Protein AF-A0A3B6VJL3-F1 (afdb_monomer_lite)

pLDDT: mean 84.22, std 11.65, range [39.91, 95.81]

Secondary structure (DSSP, 8-state):
---EEEETTEEEEGGGEEEEEEETTTTEEEEEETTT-SPEEEE-SSHHHHHHHHHHHHHHHHHHHHHH--

Structure (mmCIF, N/CA/C/O backbone):
data_AF-A0A3B6VJL3-F1
#
_entry.id   AF-A0A3B6VJL3-F1
#
loop_
_atom_site.group_PDB
_atom_site.id
_atom_site.type_symbol
_atom_site.label_atom_id
_atom_site.label_alt_id
_atom_site.label_comp_id
_atom_site.label_asym_id
_atom_site.label_entity_id
_atom_site.label_seq_id
_atom_site.pdbx_PDB_ins_code
_atom_site.Cartn_x
_atom_site.Cartn_y
_atom_site.Cartn_z
_atom_site.occupancy
_atom_site.B_iso_or_equiv
_atom_site.auth_seq_id
_atom_site.auth_comp_id
_atom_site.auth_asym_id
_atom_site.auth_atom_id
_atom_site.pdbx_PDB_model_num
ATOM 1 N N . MET A 1 1 ? -3.273 -2.973 -21.033 1.00 39.91 1 MET A N 1
ATOM 2 C CA . MET A 1 1 ? -4.041 -2.344 -19.934 1.00 39.91 1 MET A CA 1
ATOM 3 C C . MET A 1 1 ? -3.071 -2.041 -18.807 1.00 39.91 1 MET A C 1
ATOM 5 O O . MET A 1 1 ? -2.353 -2.964 -18.434 1.00 39.91 1 MET A O 1
ATOM 9 N N . PRO A 1 2 ? -2.992 -0.798 -18.306 1.00 51.16 2 PRO A N 1
ATOM 10 C CA . PRO A 1 2 ? -2.142 -0.489 -17.160 1.00 51.16 2 PRO A CA 1
ATOM 11 C C . PRO A 1 2 ? -2.567 -1.350 -15.962 1.00 51.16 2 PRO A C 1
ATOM 13 O O . PRO A 1 2 ? -3.746 -1.378 -15.603 1.00 51.16 2 PRO A O 1
ATOM 16 N N . LYS A 1 3 ? -1.622 -2.090 -15.372 1.00 68.12 3 LYS A N 1
ATOM 17 C CA . LYS A 1 3 ? -1.853 -2.879 -14.154 1.00 68.12 3 LYS A CA 1
ATOM 18 C C . LYS A 1 3 ? -1.763 -1.930 -12.963 1.00 68.12 3 LYS A C 1
ATOM 20 O O . LYS A 1 3 ? -0.705 -1.739 -12.370 1.00 68.12 3 LYS A O 1
ATOM 25 N N . GLY A 1 4 ? -2.878 -1.263 -12.682 1.00 75.31 4 GLY A N 1
ATOM 26 C CA . GLY A 1 4 ? -2.978 -0.265 -11.624 1.00 75.31 4 GLY A CA 1
ATOM 27 C C . GLY A 1 4 ? -3.738 -0.753 -10.394 1.00 75.31 4 GLY A C 1
ATOM 28 O O . GLY A 1 4 ? -4.612 -1.611 -10.497 1.00 75.31 4 GLY A O 1
ATOM 29 N N . ILE A 1 5 ? -3.443 -0.166 -9.235 1.00 82.94 5 ILE A N 1
ATOM 30 C CA . ILE A 1 5 ? -4.233 -0.322 -8.004 1.00 82.94 5 ILE A CA 1
ATOM 31 C C . ILE A 1 5 ? -4.805 1.031 -7.634 1.00 82.94 5 ILE A C 1
ATOM 33 O O . ILE A 1 5 ? -4.068 2.008 -7.539 1.00 82.94 5 ILE A O 1
ATOM 37 N N . LEU A 1 6 ? -6.112 1.076 -7.398 1.00 84.31 6 LEU A N 1
ATOM 38 C CA . LEU A 1 6 ? -6.776 2.254 -6.864 1.00 84.31 6 LEU A CA 1
ATOM 39 C C . LEU A 1 6 ? -6.846 2.148 -5.336 1.00 84.31 6 LEU A C 1
ATOM 41 O O . LEU A 1 6 ? -7.469 1.229 -4.806 1.00 84.31 6 LEU A O 1
ATOM 45 N N . ILE A 1 7 ? -6.217 3.087 -4.629 1.00 85.12 7 ILE A N 1
ATOM 46 C CA . ILE A 1 7 ? -6.251 3.181 -3.163 1.00 85.12 7 ILE A CA 1
ATOM 47 C C . ILE A 1 7 ? -6.641 4.608 -2.790 1.00 85.12 7 ILE A C 1
ATOM 49 O O . ILE A 1 7 ? -5.912 5.534 -3.121 1.00 85.12 7 ILE A O 1
ATOM 53 N N . ASN A 1 8 ? -7.765 4.802 -2.094 1.00 80.81 8 ASN A N 1
ATOM 54 C CA . ASN A 1 8 ? -8.253 6.128 -1.676 1.00 80.81 8 ASN A CA 1
ATOM 55 C C . ASN A 1 8 ? -8.228 7.174 -2.813 1.00 80.81 8 ASN A C 1
ATOM 57 O O . ASN A 1 8 ? -7.737 8.283 -2.634 1.00 80.81 8 ASN A O 1
ATOM 61 N N . ASN A 1 9 ? -8.739 6.801 -3.991 1.00 81.50 9 ASN A N 1
ATOM 62 C CA . ASN A 1 9 ? -8.737 7.604 -5.225 1.00 81.50 9 ASN A CA 1
ATOM 63 C C . ASN A 1 9 ? -7.348 7.903 -5.827 1.00 81.50 9 ASN A C 1
ATOM 65 O O . ASN A 1 9 ? -7.258 8.626 -6.816 1.00 81.50 9 ASN A O 1
ATOM 69 N N . CYS A 1 10 ? -6.272 7.314 -5.302 1.00 81.06 10 CYS A N 1
ATOM 70 C CA . CYS A 1 10 ? -4.948 7.339 -5.917 1.00 81.06 10 CYS A CA 1
ATOM 71 C C . CYS A 1 10 ? -4.762 6.101 -6.799 1.00 81.06 10 CYS A C 1
ATOM 73 O O . CYS A 1 10 ? -4.749 4.975 -6.296 1.00 81.06 10 CYS A O 1
ATOM 75 N N . LEU A 1 11 ? -4.618 6.304 -8.111 1.00 84.56 11 LEU A N 1
ATOM 76 C CA . LEU A 1 11 ? -4.272 5.238 -9.047 1.00 84.56 11 LEU A CA 1
ATOM 77 C C . LEU A 1 11 ? -2.751 5.058 -9.072 1.00 84.56 11 LEU A C 1
ATOM 79 O O . LEU A 1 11 ? -2.017 5.967 -9.449 1.00 84.56 11 LEU A O 1
ATOM 83 N N . ILE A 1 12 ? -2.286 3.878 -8.680 1.00 83.81 12 ILE A N 1
ATOM 84 C CA . ILE A 1 12 ? -0.867 3.528 -8.618 1.00 83.81 12 ILE A CA 1
ATOM 85 C C . ILE A 1 12 ? -0.568 2.542 -9.741 1.00 83.81 12 ILE A C 1
ATOM 87 O O . ILE A 1 12 ? -1.127 1.447 -9.745 1.00 83.81 12 ILE A O 1
ATOM 91 N N . ASN A 1 13 ? 0.326 2.895 -10.664 1.00 84.06 13 ASN A N 1
ATOM 92 C CA . ASN A 1 13 ? 0.838 1.954 -11.660 1.00 84.06 13 ASN A CA 1
ATOM 93 C C . ASN A 1 13 ? 1.910 1.059 -11.019 1.00 84.06 13 ASN A C 1
ATOM 95 O O . ASN A 1 13 ? 2.973 1.553 -10.647 1.00 84.06 13 ASN A O 1
ATOM 99 N N . ILE A 1 14 ? 1.624 -0.240 -10.882 1.00 80.81 14 ILE A N 1
ATOM 100 C CA . ILE A 1 14 ? 2.494 -1.198 -10.180 1.00 80.81 14 ILE A CA 1
ATOM 101 C C . ILE A 1 14 ? 3.831 -1.374 -10.907 1.00 80.81 14 ILE A C 1
ATOM 103 O O . ILE A 1 14 ? 4.872 -1.461 -10.258 1.00 80.81 14 ILE A O 1
ATOM 107 N N . ASP A 1 15 ? 3.806 -1.387 -12.241 1.00 80.62 15 ASP A N 1
ATOM 108 C CA . ASP A 1 15 ? 4.990 -1.648 -13.068 1.00 80.62 15 ASP A CA 1
ATOM 109 C C . ASP A 1 15 ? 6.044 -0.535 -12.920 1.00 80.62 15 ASP A C 1
ATOM 111 O O . ASP A 1 15 ? 7.225 -0.730 -13.202 1.00 80.62 15 ASP A O 1
ATOM 115 N N . HIS A 1 16 ? 5.610 0.647 -12.476 1.00 83.25 16 HIS A N 1
ATOM 116 C CA . HIS A 1 16 ? 6.432 1.850 -12.391 1.00 83.25 16 HIS A CA 1
ATOM 117 C C . HIS A 1 16 ? 6.772 2.210 -10.941 1.00 83.25 16 HIS A C 1
ATOM 119 O O . HIS A 1 16 ? 7.320 3.282 -10.690 1.00 83.25 16 HIS A O 1
ATOM 125 N N . ILE A 1 17 ? 6.459 1.351 -9.965 1.00 85.88 17 ILE A N 1
ATOM 126 C CA . ILE A 1 17 ? 6.857 1.571 -8.572 1.00 85.88 17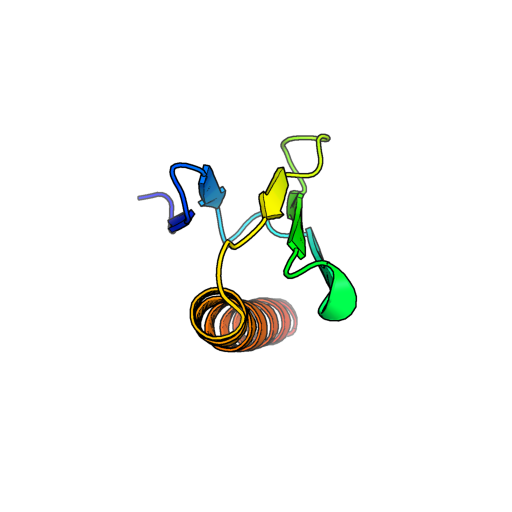 ILE A CA 1
ATOM 127 C C . ILE A 1 17 ? 8.377 1.416 -8.458 1.00 85.88 17 ILE A C 1
ATOM 129 O O . ILE A 1 17 ? 8.925 0.347 -8.720 1.00 85.88 17 ILE A O 1
ATOM 133 N N . ALA A 1 18 ? 9.049 2.475 -8.010 1.00 86.31 18 ALA A N 1
ATOM 134 C CA . ALA A 1 18 ? 10.464 2.439 -7.658 1.00 86.31 18 ALA A CA 1
ATOM 135 C C . ALA A 1 18 ? 10.646 2.040 -6.189 1.00 86.31 18 ALA A C 1
ATOM 137 O O . ALA A 1 18 ? 11.404 1.129 -5.867 1.00 86.31 18 ALA A O 1
ATOM 138 N N . ILE A 1 19 ? 9.946 2.739 -5.288 1.00 87.88 19 ILE A N 1
ATOM 139 C CA . ILE A 1 19 ? 10.116 2.610 -3.837 1.00 87.88 19 ILE A CA 1
ATOM 140 C C . ILE A 1 19 ? 8.753 2.722 -3.154 1.00 87.88 19 ILE A C 1
ATOM 142 O O . ILE A 1 19 ? 7.934 3.573 -3.509 1.00 87.88 19 ILE A O 1
ATOM 146 N N . ILE A 1 20 ? 8.539 1.902 -2.123 1.00 90.94 20 ILE A N 1
ATOM 147 C CA . ILE A 1 20 ? 7.425 2.041 -1.180 1.00 90.94 20 ILE A CA 1
ATOM 148 C C . ILE A 1 20 ? 7.994 2.255 0.222 1.00 90.94 20 ILE A C 1
ATOM 150 O O . ILE A 1 20 ? 8.782 1.448 0.710 1.00 90.94 20 ILE A O 1
ATOM 154 N N . HIS A 1 21 ? 7.574 3.330 0.881 1.00 92.50 21 HIS A N 1
ATOM 155 C CA . HIS A 1 21 ? 7.956 3.656 2.248 1.00 92.50 21 HIS A CA 1
ATOM 156 C C . HIS A 1 21 ? 6.737 3.574 3.174 1.00 92.50 21 HIS A C 1
ATOM 158 O O . HIS A 1 21 ? 5.721 4.239 2.959 1.00 92.50 21 HIS A O 1
ATOM 164 N N . PHE A 1 22 ? 6.845 2.748 4.214 1.00 94.06 22 PHE A N 1
ATOM 165 C CA . PHE A 1 22 ? 5.769 2.464 5.161 1.00 94.06 22 PHE A CA 1
ATOM 166 C C . PHE A 1 22 ? 6.008 3.215 6.477 1.00 94.06 22 PHE A C 1
ATOM 168 O O . PHE A 1 22 ? 7.010 2.982 7.147 1.00 94.06 22 PHE A O 1
ATOM 175 N N . GLN A 1 23 ? 5.087 4.104 6.857 1.00 94.94 23 GLN A N 1
ATOM 176 C CA . GLN A 1 23 ? 5.130 4.877 8.102 1.00 94.94 23 GLN A CA 1
ATOM 177 C C . GLN A 1 23 ? 3.975 4.447 9.012 1.00 94.94 23 GLN A C 1
ATOM 179 O O . GLN A 1 23 ? 2.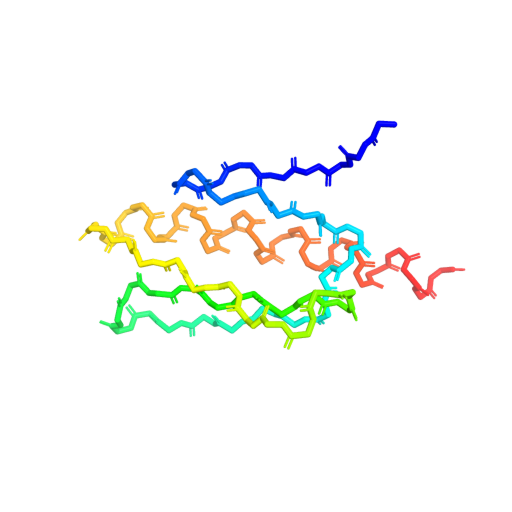908 5.070 9.018 1.00 94.94 23 GLN A O 1
ATOM 184 N N . GLU A 1 24 ? 4.181 3.370 9.775 1.00 92.62 24 GLU A N 1
ATOM 185 C CA . GLU A 1 24 ? 3.126 2.751 10.594 1.00 92.62 24 GLU A CA 1
ATOM 186 C C . GLU A 1 24 ? 2.566 3.700 11.659 1.00 92.62 24 GLU A C 1
ATOM 188 O O . GLU A 1 24 ? 1.348 3.823 11.776 1.00 92.62 24 GLU A O 1
ATOM 193 N N . GLU A 1 25 ? 3.426 4.440 12.364 1.00 93.00 25 GLU A N 1
ATOM 194 C CA . GLU A 1 25 ? 3.011 5.400 13.401 1.00 93.00 25 GLU A CA 1
ATOM 195 C C . GLU A 1 25 ? 2.039 6.458 12.866 1.00 93.00 25 GLU A C 1
ATOM 197 O O . GLU A 1 25 ? 1.098 6.871 13.542 1.00 93.00 25 GLU A O 1
ATOM 202 N N . LYS A 1 26 ? 2.239 6.866 11.608 1.00 94.88 26 LYS A N 1
ATOM 203 C CA . LYS A 1 26 ? 1.418 7.871 10.924 1.00 94.88 26 LYS A CA 1
ATOM 204 C C . LYS A 1 26 ? 0.275 7.256 10.119 1.00 94.88 26 LYS A C 1
ATOM 206 O O . LYS A 1 26 ? -0.461 8.005 9.480 1.00 94.88 26 LYS A O 1
ATOM 211 N N . LYS A 1 27 ? 0.132 5.921 10.114 1.00 95.81 27 LYS A N 1
ATOM 212 C CA . LYS A 1 27 ? -0.792 5.177 9.238 1.00 95.81 27 LYS A CA 1
ATOM 213 C C . LYS A 1 27 ? -0.685 5.676 7.794 1.00 95.81 27 LYS A C 1
ATOM 215 O O . LYS A 1 27 ? -1.691 5.971 7.150 1.00 95.81 27 LYS A O 1
ATOM 220 N N . LYS A 1 28 ? 0.547 5.846 7.310 1.00 95.75 28 LYS A N 1
ATOM 221 C CA . LYS A 1 28 ? 0.842 6.498 6.031 1.00 95.75 28 LYS A CA 1
ATOM 222 C C . LYS A 1 28 ? 1.743 5.622 5.173 1.00 95.75 28 LYS A C 1
ATOM 224 O O . LYS A 1 28 ? 2.703 5.036 5.663 1.00 95.75 28 LYS A O 1
ATOM 229 N N . ILE A 1 29 ? 1.443 5.554 3.883 1.00 94.69 29 ILE A N 1
ATOM 230 C CA . ILE A 1 29 ? 2.261 4.876 2.876 1.00 94.69 29 ILE A CA 1
ATOM 231 C C . ILE A 1 29 ? 2.658 5.905 1.824 1.00 94.69 29 ILE A C 1
ATOM 233 O O . ILE A 1 29 ? 1.822 6.677 1.358 1.00 94.69 29 ILE A O 1
ATOM 237 N N . ILE A 1 30 ? 3.940 5.939 1.478 1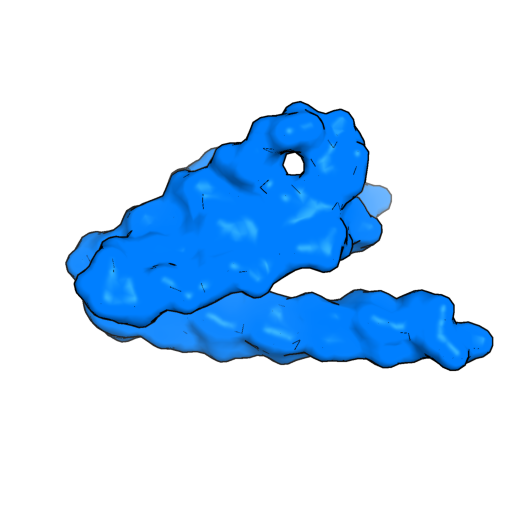.00 93.12 30 ILE A N 1
ATOM 238 C CA . ILE A 1 30 ? 4.488 6.829 0.456 1.00 93.12 30 ILE A CA 1
ATOM 239 C C . ILE A 1 30 ? 5.013 5.963 -0.682 1.00 93.12 30 ILE A C 1
ATOM 241 O O . ILE A 1 30 ? 5.806 5.054 -0.452 1.00 93.12 30 ILE A O 1
ATOM 245 N N . ILE A 1 31 ? 4.560 6.235 -1.900 1.00 90.94 31 ILE A N 1
ATOM 246 C CA . ILE A 1 31 ? 4.916 5.487 -3.104 1.00 90.94 31 ILE A CA 1
ATOM 247 C C . ILE A 1 31 ? 5.614 6.438 -4.061 1.00 90.94 31 ILE A C 1
ATOM 249 O O . ILE A 1 31 ? 5.074 7.487 -4.408 1.00 90.94 31 ILE A O 1
ATOM 253 N N . ILE A 1 32 ? 6.813 6.066 -4.488 1.00 88.62 32 ILE A N 1
ATOM 254 C CA . ILE A 1 32 ? 7.595 6.801 -5.478 1.00 88.62 32 ILE A CA 1
ATOM 255 C C . ILE A 1 32 ? 7.566 5.984 -6.760 1.00 88.62 32 ILE A C 1
ATOM 257 O O . ILE A 1 32 ? 7.926 4.803 -6.749 1.00 88.62 32 ILE A O 1
ATOM 261 N N . THR A 1 33 ? 7.123 6.608 -7.850 1.00 86.12 33 THR A N 1
ATOM 262 C CA . THR A 1 33 ? 7.145 5.989 -9.177 1.00 86.12 33 THR A CA 1
ATOM 263 C C . THR A 1 33 ? 8.305 6.527 -10.003 1.00 86.12 33 THR A C 1
ATOM 265 O O . THR A 1 33 ? 8.775 7.638 -9.761 1.00 86.12 33 THR A O 1
ATOM 268 N N . ILE A 1 34 ? 8.773 5.723 -10.954 1.00 82.25 34 ILE A N 1
ATOM 269 C CA . ILE A 1 34 ? 9.889 6.058 -11.848 1.00 82.25 34 ILE A CA 1
ATOM 270 C C . ILE A 1 34 ? 9.524 7.252 -12.749 1.00 82.25 34 ILE A C 1
ATOM 272 O O . ILE A 1 34 ? 10.375 8.082 -13.050 1.00 82.25 34 ILE A O 1
ATOM 276 N N . ASP A 1 35 ? 8.248 7.378 -13.114 1.00 75.88 35 ASP A N 1
ATOM 277 C CA . ASP A 1 35 ? 7.803 8.300 -14.160 1.00 75.88 35 ASP A CA 1
ATOM 278 C C . ASP A 1 35 ? 7.297 9.640 -13.632 1.00 75.88 35 ASP A C 1
ATOM 280 O O . ASP A 1 35 ? 7.433 10.662 -14.300 1.00 75.88 35 ASP A O 1
ATOM 284 N N . SER A 1 36 ? 6.644 9.651 -12.462 1.00 68.25 36 SER A N 1
ATOM 285 C CA . SER A 1 36 ? 5.889 10.830 -12.021 1.00 68.25 36 SER A CA 1
ATOM 286 C C . SER A 1 36 ? 6.740 11.880 -11.312 1.00 68.25 36 SER A C 1
ATOM 288 O O . SER A 1 36 ? 6.247 12.983 -11.086 1.00 68.25 36 SER A O 1
ATOM 290 N N . GLY A 1 37 ? 7.967 11.543 -10.893 1.00 65.50 37 GLY A N 1
ATOM 291 C CA . GLY A 1 37 ? 8.872 12.391 -10.097 1.00 65.50 37 GLY A CA 1
ATOM 292 C C . GLY A 1 37 ? 8.357 12.774 -8.696 1.00 65.50 37 GLY A C 1
ATOM 293 O O . GLY A 1 37 ? 9.147 13.023 -7.788 1.00 65.50 37 GLY A O 1
ATOM 294 N N . LEU A 1 38 ? 7.038 12.786 -8.489 1.00 79.38 38 LEU A N 1
ATOM 295 C CA . LEU A 1 38 ? 6.369 13.164 -7.255 1.00 79.38 38 LEU A CA 1
ATOM 296 C C . LEU A 1 38 ? 5.967 11.930 -6.433 1.00 79.38 38 LEU A C 1
ATOM 298 O O . LEU A 1 38 ? 5.309 11.026 -6.963 1.00 79.38 38 LEU A O 1
ATOM 302 N N . PRO A 1 39 ? 6.298 11.901 -5.129 1.00 87.06 39 PRO A N 1
ATOM 303 C CA . PRO A 1 39 ? 5.836 10.864 -4.221 1.00 87.06 39 PRO A CA 1
ATOM 304 C C . PRO A 1 39 ? 4.324 10.969 -3.997 1.00 87.06 39 PRO A C 1
ATOM 306 O O . PRO A 1 39 ? 3.802 12.012 -3.607 1.00 87.06 39 PRO A O 1
ATOM 309 N N . THR A 1 40 ? 3.620 9.853 -4.167 1.00 89.31 40 THR A N 1
ATOM 310 C CA . THR A 1 40 ? 2.209 9.721 -3.797 1.00 89.31 40 THR A CA 1
ATOM 311 C C . THR A 1 40 ? 2.112 9.319 -2.333 1.00 89.31 40 THR A C 1
ATOM 313 O O . THR A 1 40 ? 2.595 8.262 -1.934 1.00 89.31 40 THR A O 1
ATOM 316 N N . ALA A 1 41 ? 1.490 10.166 -1.520 1.00 91.50 41 ALA A N 1
ATOM 317 C CA . ALA A 1 41 ? 1.300 9.935 -0.095 1.00 91.50 41 ALA A CA 1
ATOM 318 C C . ALA A 1 41 ? -0.152 9.546 0.199 1.00 91.50 41 ALA A C 1
ATOM 320 O O . ALA A 1 41 ? -1.067 10.316 -0.074 1.00 91.50 41 ALA A O 1
ATOM 321 N N . ILE A 1 42 ? -0.350 8.384 0.817 1.00 92.12 42 ILE A N 1
ATOM 322 C CA . ILE A 1 42 ? -1.667 7.863 1.186 1.00 92.12 42 ILE A CA 1
ATOM 323 C C . ILE A 1 42 ? -1.718 7.724 2.701 1.00 92.12 42 ILE A C 1
ATOM 325 O O . ILE A 1 42 ? -0.964 6.947 3.288 1.00 92.12 42 ILE A O 1
ATOM 329 N N . THR A 1 43 ? -2.610 8.480 3.332 1.00 94.19 43 THR A N 1
ATOM 330 C CA . THR A 1 43 ? -2.857 8.416 4.776 1.00 94.19 43 THR A CA 1
ATOM 331 C C . THR A 1 43 ? -4.174 7.692 5.027 1.00 94.19 43 THR A C 1
ATOM 333 O O . THR A 1 43 ? -5.184 7.986 4.386 1.00 94.19 43 THR A O 1
ATOM 336 N N . PHE A 1 44 ? -4.169 6.756 5.971 1.00 93.75 44 PHE A N 1
ATOM 337 C CA . PHE A 1 44 ? -5.326 5.941 6.326 1.00 93.75 44 PHE A CA 1
ATOM 338 C C . PHE A 1 44 ? -5.941 6.409 7.641 1.00 93.75 44 PHE A C 1
ATOM 340 O O . PHE A 1 44 ? -5.242 6.834 8.568 1.00 93.75 44 PHE A O 1
ATOM 347 N N . LYS A 1 45 ? -7.270 6.314 7.739 1.00 93.00 45 LYS A N 1
ATOM 348 C CA . LYS A 1 45 ? -7.995 6.738 8.944 1.00 93.00 45 LYS A CA 1
ATOM 349 C C . LYS A 1 45 ? -7.766 5.742 10.079 1.00 93.00 45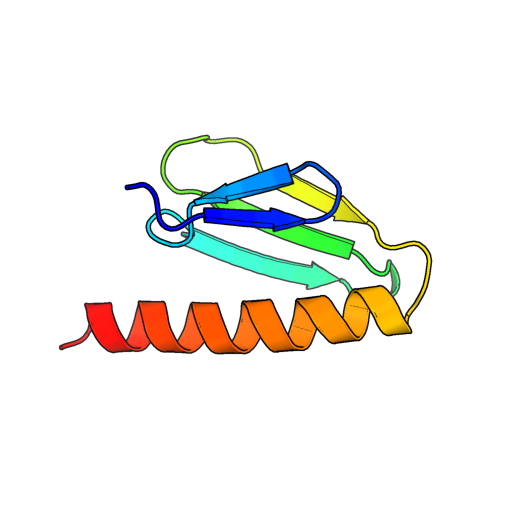 LYS A C 1
ATOM 351 O O . LYS A 1 45 ? -7.420 6.140 11.198 1.00 93.00 45 LYS A O 1
ATOM 356 N N . THR A 1 46 ? -7.882 4.449 9.778 1.00 94.12 46 THR A N 1
ATOM 357 C CA . THR A 1 46 ? -7.773 3.360 10.756 1.00 94.12 46 THR A CA 1
ATOM 358 C C . THR A 1 46 ? -6.485 2.555 10.584 1.00 94.12 46 THR A C 1
ATOM 360 O O . THR A 1 46 ? -5.886 2.505 9.506 1.00 94.12 46 THR A O 1
ATOM 363 N N . LYS A 1 47 ? -6.041 1.906 11.670 1.00 94.19 47 LYS A N 1
ATOM 364 C CA . LYS A 1 47 ? -4.895 0.985 11.626 1.00 94.19 47 LYS A CA 1
ATOM 365 C C . LYS A 1 47 ? -5.207 -0.258 10.782 1.00 94.19 47 LYS A C 1
ATOM 367 O O . LYS A 1 47 ? -4.323 -0.787 10.120 1.00 94.19 47 LYS A O 1
ATOM 372 N N . GLU A 1 48 ? -6.459 -0.701 10.773 1.00 94.81 48 GLU A N 1
ATOM 373 C CA . GLU A 1 48 ? -6.915 -1.856 9.993 1.00 94.81 48 GLU A CA 1
ATOM 374 C C . GLU A 1 48 ? -6.825 -1.609 8.486 1.00 94.81 48 GLU A C 1
ATOM 376 O O . GLU A 1 48 ? -6.282 -2.451 7.768 1.00 94.81 48 GLU A O 1
ATOM 381 N N . GLU A 1 49 ? -7.272 -0.440 8.009 1.00 93.38 49 GLU A N 1
ATOM 382 C CA . GLU A 1 49 ? -7.099 -0.050 6.606 1.00 93.38 49 GLU A CA 1
ATOM 383 C C . GLU A 1 49 ? -5.619 0.011 6.235 1.00 93.38 49 GLU A C 1
ATOM 385 O O . GLU A 1 49 ? -5.208 -0.605 5.251 1.00 93.38 49 GLU A O 1
ATOM 390 N N . TYR A 1 50 ? -4.805 0.686 7.053 1.00 95.25 50 TYR A N 1
ATOM 391 C CA . TYR A 1 50 ? -3.359 0.736 6.844 1.00 95.25 50 TYR A CA 1
ATOM 392 C C . TYR A 1 50 ? -2.759 -0.673 6.733 1.00 95.25 50 TYR A C 1
ATOM 394 O O . TYR A 1 50 ? -2.059 -0.969 5.768 1.00 95.25 50 TYR A O 1
ATOM 402 N N . ASN A 1 51 ? -3.081 -1.570 7.668 1.00 95.25 51 ASN A N 1
ATOM 403 C CA . ASN A 1 51 ? -2.560 -2.937 7.694 1.00 95.25 51 ASN A CA 1
ATOM 404 C C . ASN A 1 51 ? -2.982 -3.757 6.469 1.00 95.25 51 ASN A C 1
ATOM 406 O O . ASN A 1 51 ? -2.190 -4.558 5.962 1.00 95.25 51 ASN A O 1
ATOM 410 N N . LYS A 1 52 ? -4.214 -3.565 5.980 1.00 93.56 52 LYS A N 1
ATOM 411 C CA . LYS A 1 52 ? -4.710 -4.209 4.758 1.00 93.56 52 LYS A CA 1
ATOM 412 C C . LYS A 1 52 ? -3.841 -3.828 3.558 1.00 93.56 52 LYS A C 1
ATOM 414 O O . LYS A 1 52 ? -3.352 -4.711 2.852 1.00 93.56 52 LYS A O 1
ATOM 419 N N . TYR A 1 53 ? -3.608 -2.531 3.354 1.00 92.25 53 TYR A N 1
ATOM 420 C CA . TYR A 1 53 ? -2.825 -2.049 2.213 1.00 92.25 53 TYR A CA 1
ATOM 421 C C . TYR A 1 53 ? -1.320 -2.260 2.386 1.00 92.25 53 TYR A C 1
ATOM 423 O O . TYR A 1 53 ? -0.641 -2.543 1.403 1.00 92.25 53 TYR A O 1
ATOM 431 N N . TYR A 1 54 ? -0.806 -2.223 3.617 1.00 93.25 54 TYR A N 1
ATOM 432 C CA . TYR A 1 54 ? 0.567 -2.609 3.941 1.00 93.25 54 TYR A CA 1
ATOM 433 C C . TYR A 1 54 ? 0.869 -4.028 3.445 1.00 93.25 54 TYR A C 1
ATOM 435 O O . TYR A 1 54 ? 1.821 -4.231 2.692 1.00 93.25 54 TYR A O 1
ATOM 443 N N . LYS A 1 55 ? 0.030 -5.009 3.813 1.00 93.25 55 LYS A N 1
ATOM 444 C CA . LYS A 1 55 ? 0.219 -6.410 3.402 1.00 93.25 55 LYS A CA 1
ATOM 445 C C . LYS A 1 55 ? 0.143 -6.563 1.884 1.00 93.25 55 LYS A C 1
ATOM 447 O O . LYS A 1 55 ? 1.004 -7.212 1.299 1.00 93.25 55 LYS A O 1
ATOM 452 N N . LEU A 1 56 ? -0.856 -5.937 1.258 1.00 90.38 56 LEU A N 1
ATOM 453 C CA . LEU A 1 56 ? -1.058 -5.991 -0.189 1.00 90.38 56 LEU A CA 1
ATOM 454 C C . LEU A 1 56 ? 0.152 -5.429 -0.952 1.00 90.38 56 LEU A C 1
ATOM 456 O O . LEU A 1 56 ? 0.733 -6.124 -1.783 1.00 90.38 56 LEU A O 1
ATOM 460 N N . LEU A 1 57 ? 0.554 -4.193 -0.644 1.00 89.88 57 LEU A N 1
ATOM 461 C CA . LEU A 1 57 ? 1.641 -3.500 -1.339 1.00 89.88 57 LEU A CA 1
ATOM 462 C C . LEU A 1 57 ? 2.998 -4.163 -1.096 1.00 89.88 57 LEU A C 1
ATOM 464 O O . LEU A 1 57 ? 3.797 -4.260 -2.024 1.00 89.88 57 LEU A O 1
ATOM 468 N N . ARG A 1 58 ? 3.248 -4.677 0.114 1.00 90.38 58 ARG A N 1
ATOM 469 C CA . ARG A 1 58 ? 4.476 -5.421 0.422 1.00 90.38 58 ARG A CA 1
ATOM 470 C C . ARG A 1 58 ? 4.593 -6.697 -0.413 1.00 90.38 58 ARG A C 1
ATOM 472 O O . ARG A 1 58 ? 5.658 -6.954 -0.969 1.00 90.38 58 ARG A O 1
ATOM 479 N N . SER A 1 59 ? 3.516 -7.476 -0.520 1.00 88.38 59 SER A N 1
ATOM 480 C CA . SER A 1 59 ? 3.510 -8.692 -1.343 1.00 88.38 59 SER A CA 1
ATOM 481 C C . SER A 1 59 ? 3.694 -8.374 -2.827 1.00 88.38 59 SER A C 1
ATOM 483 O O . SER A 1 59 ? 4.464 -9.047 -3.505 1.00 88.38 59 SER A O 1
ATOM 485 N N . LEU A 1 60 ? 3.041 -7.324 -3.328 1.00 84.06 60 LEU A N 1
ATOM 486 C CA . LEU A 1 60 ? 3.177 -6.901 -4.722 1.00 84.06 60 LEU A CA 1
ATOM 487 C C . LEU A 1 60 ? 4.591 -6.442 -5.057 1.00 84.06 60 LEU A C 1
ATOM 489 O O . LEU A 1 60 ? 5.145 -6.867 -6.063 1.00 84.06 60 LEU A O 1
ATOM 493 N N . PHE A 1 61 ? 5.186 -5.605 -4.208 1.00 83.06 61 PHE A N 1
ATOM 494 C CA . PHE A 1 61 ? 6.534 -5.097 -4.439 1.00 83.06 61 PHE A CA 1
ATOM 495 C C . PHE A 1 61 ? 7.565 -6.229 -4.482 1.00 83.06 61 PHE A C 1
ATOM 497 O O . PHE A 1 61 ? 8.432 -6.236 -5.351 1.00 83.06 61 PHE A O 1
ATOM 504 N N . LYS A 1 62 ? 7.416 -7.235 -3.609 1.00 85.62 62 LYS A N 1
ATOM 505 C CA . LYS A 1 62 ? 8.243 -8.445 -3.641 1.00 85.62 62 LYS A CA 1
ATOM 506 C C . LYS A 1 62 ? 8.127 -9.180 -4.985 1.00 85.62 62 LYS A C 1
ATOM 508 O O . LYS A 1 62 ? 9.151 -9.449 -5.600 1.00 85.62 62 LYS A O 1
ATOM 513 N N . LEU A 1 63 ? 6.905 -9.415 -5.473 1.00 81.81 63 LEU A N 1
ATOM 514 C CA . LEU A 1 63 ? 6.669 -10.089 -6.759 1.00 81.81 63 LEU A CA 1
ATOM 515 C C . LEU A 1 63 ? 7.238 -9.315 -7.959 1.00 81.81 63 LEU A C 1
ATOM 517 O O . LEU A 1 63 ? 7.712 -9.919 -8.919 1.00 81.81 63 LEU A O 1
ATOM 521 N N . VAL A 1 64 ? 7.168 -7.982 -7.930 1.00 76.69 64 VAL A N 1
ATOM 522 C CA . VAL A 1 64 ? 7.701 -7.126 -9.004 1.00 76.69 64 VAL A CA 1
ATOM 523 C C . VAL A 1 64 ? 9.227 -7.158 -9.031 1.00 76.69 64 VAL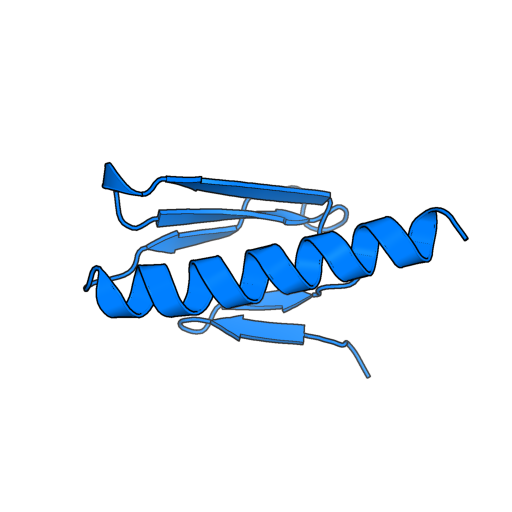 A C 1
ATOM 525 O O . VAL A 1 64 ? 9.804 -7.241 -10.112 1.00 76.69 64 VAL A O 1
ATOM 528 N N . ILE A 1 65 ? 9.879 -7.114 -7.865 1.00 74.69 65 ILE A N 1
ATOM 529 C CA . ILE A 1 65 ? 11.341 -7.231 -7.774 1.00 74.69 65 ILE A CA 1
ATOM 530 C C . ILE A 1 65 ? 11.799 -8.612 -8.240 1.00 74.69 65 ILE A C 1
ATOM 532 O O . ILE A 1 65 ? 12.728 -8.694 -9.035 1.00 74.69 65 ILE A O 1
ATOM 536 N N . GLU A 1 66 ? 11.146 -9.681 -7.775 1.00 74.12 66 GLU A N 1
ATOM 537 C CA . GLU A 1 66 ? 11.492 -11.055 -8.161 1.00 74.12 66 GLU A CA 1
ATOM 538 C C . GLU A 1 66 ? 11.420 -11.240 -9.683 1.00 74.12 66 GLU A C 1
ATOM 540 O O . GLU A 1 66 ? 12.380 -11.714 -10.275 1.00 74.12 66 GLU A O 1
ATOM 545 N N . ARG A 1 67 ? 10.367 -10.737 -10.344 1.00 64.31 67 ARG A N 1
ATOM 546 C CA . ARG A 1 67 ? 10.247 -10.784 -11.814 1.00 64.31 67 ARG 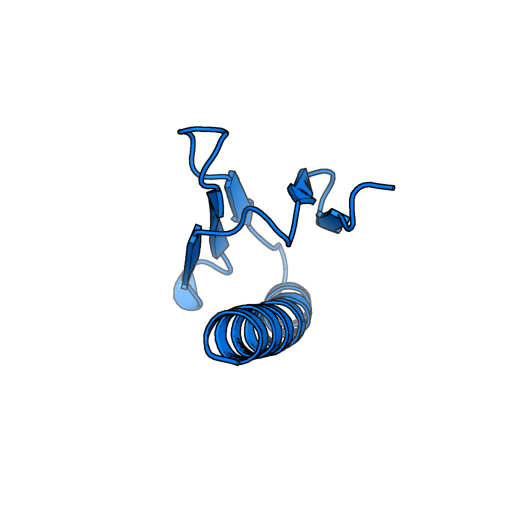A CA 1
ATOM 547 C C . ARG A 1 67 ? 11.298 -9.997 -12.594 1.00 64.31 67 ARG A C 1
ATOM 549 O O . ARG A 1 67 ? 11.457 -10.261 -13.776 1.00 64.31 67 ARG A O 1
ATOM 556 N N . LYS A 1 68 ? 11.917 -8.970 -12.008 1.00 61.06 68 LYS A N 1
ATOM 557 C CA . LYS A 1 68 ? 12.954 -8.174 -12.690 1.00 61.06 68 LYS A CA 1
ATOM 558 C C . LYS A 1 68 ? 14.331 -8.839 -12.649 1.00 61.06 68 LYS A C 1
ATOM 560 O O . LYS A 1 68 ? 15.208 -8.403 -13.387 1.00 61.06 68 LYS A O 1
ATOM 565 N N . ASN A 1 69 ? 14.520 -9.808 -11.756 1.00 61.66 69 ASN A N 1
ATOM 566 C CA . ASN A 1 69 ? 15.787 -10.506 -11.551 1.00 61.66 69 ASN A CA 1
ATOM 567 C C . ASN A 1 69 ? 15.838 -11.887 -12.240 1.00 61.66 69 ASN A C 1
ATOM 569 O O . ASN A 1 69 ? 16.887 -12.524 -12.171 1.00 61.66 69 ASN A O 1
ATOM 573 N N . ASP A 1 70 ? 14.740 -12.322 -12.870 1.00 52.34 70 ASP A N 1
ATOM 574 C CA . ASP A 1 70 ? 14.670 -13.450 -13.819 1.00 52.34 70 ASP A CA 1
ATOM 575 C C . ASP A 1 70 ? 14.915 -12.956 -15.256 1.00 52.34 70 ASP A C 1
ATOM 577 O O . ASP A 1 70 ? 15.573 -13.686 -16.031 1.00 52.34 70 ASP A O 1
#

Organism: NCBI:txid1042417

Foldseek 3Di:
DQPWDQDPNDTHRLLFWPDWDQDLVQLKIWTDGNPPNDIDIDGDPDSVSSVVVVVVSVVSNVVSVVVVVD

Sequence (70 aa):
MPKGILINNCLINIDHIAIIHFQEEKKKIIIITIDSGLPTAITFKTKEEYNKYYKLLRSLFKLVIERKND

Radius of gyration: 11.96 Å; chains: 1; bounding box: 24×27×33 Å